Protein AF-A0AA43BYC2-F1 (afdb_monomer_lite)

Foldseek 3Di:
DDLLVVLCVQAPDPPHPLVVVCVPPPPVVSSVVSNVVSLVVVLVCLVVVDPDPVSSVVVVVVVVVQVVCVVVVHHD

Secondary structure (DSSP, 8-state):
--HHHHHHHHH--TTSHHHHHTTTS-HHHHHHHHHHHHHHHHHHHHHHH--SHHHHHHHHHHHHHHHHHHHTT---

Structure (mmCIF, N/CA/C/O backbone):
data_AF-A0AA43BYC2-F1
#
_entry.id   AF-A0AA43BYC2-F1
#
loop_
_atom_site.group_PDB
_atom_site.id
_atom_site.type_symbol
_atom_site.label_atom_id
_atom_site.label_alt_id
_atom_site.label_comp_id
_atom_site.label_asym_id
_atom_site.label_entity_id
_atom_site.label_seq_id
_atom_site.pdbx_PDB_ins_code
_atom_site.Cartn_x
_atom_site.Cartn_y
_atom_site.Cartn_z
_atom_site.occupancy
_atom_site.B_iso_or_equiv
_atom_site.auth_seq_id
_atom_site.auth_comp_id
_atom_site.auth_asym_id
_atom_site.auth_atom_id
_atom_site.pdbx_PDB_model_num
ATOM 1 N N . MET A 1 1 ? 4.941 18.112 2.727 1.00 58.69 1 MET A N 1
ATOM 2 C CA . MET A 1 1 ? 3.955 17.170 2.152 1.00 58.69 1 MET A CA 1
ATOM 3 C C . MET A 1 1 ? 3.526 16.213 3.253 1.00 58.69 1 MET A C 1
ATOM 5 O O . MET A 1 1 ? 4.387 15.779 4.004 1.00 58.69 1 MET A O 1
ATOM 9 N N . ASN A 1 2 ? 2.226 15.962 3.413 1.00 88.69 2 ASN A N 1
ATOM 10 C CA . ASN A 1 2 ? 1.703 15.011 4.403 1.00 88.69 2 ASN A CA 1
ATOM 11 C C . ASN A 1 2 ? 1.685 13.602 3.777 1.00 88.69 2 ASN A C 1
ATOM 13 O O . ASN A 1 2 ? 1.183 13.463 2.662 1.00 88.69 2 ASN A O 1
ATOM 17 N N . ALA A 1 3 ? 2.199 12.581 4.470 1.00 88.75 3 ALA A N 1
ATOM 18 C CA . ALA A 1 3 ? 2.203 11.193 3.993 1.00 88.75 3 ALA A CA 1
ATOM 19 C C . ALA A 1 3 ? 0.785 10.680 3.673 1.00 88.75 3 ALA A C 1
ATOM 21 O O . ALA A 1 3 ? 0.584 10.019 2.655 1.00 88.75 3 ALA A O 1
ATOM 22 N N . ASP A 1 4 ? -0.219 11.077 4.464 1.00 90.31 4 ASP A N 1
ATOM 23 C CA . ASP A 1 4 ? -1.626 10.748 4.196 1.00 90.31 4 ASP A CA 1
ATOM 24 C C . ASP A 1 4 ? -2.121 11.373 2.884 1.00 90.31 4 ASP A C 1
ATOM 26 O O . ASP A 1 4 ? -2.938 10.787 2.176 1.00 90.31 4 ASP A O 1
ATOM 30 N N . ALA A 1 5 ? -1.647 12.583 2.561 1.00 92.19 5 ALA A N 1
ATOM 31 C CA . ALA A 1 5 ? -2.013 13.255 1.320 1.00 92.19 5 ALA A CA 1
ATOM 32 C C . ALA A 1 5 ? -1.385 12.554 0.115 1.00 92.19 5 ALA A C 1
ATOM 34 O O . ALA A 1 5 ? -2.100 12.249 -0.830 1.00 92.19 5 ALA A O 1
ATOM 35 N N . TYR A 1 6 ? -0.104 12.191 0.212 1.00 94.00 6 TYR A N 1
ATOM 36 C CA . TYR A 1 6 ? 0.571 11.395 -0.812 1.00 94.00 6 TYR A CA 1
ATOM 37 C C . TYR A 1 6 ? -0.162 10.080 -1.101 1.00 94.00 6 TYR A C 1
ATOM 39 O O . TYR A 1 6 ? -0.476 9.779 -2.251 1.00 94.00 6 TYR A O 1
ATOM 47 N N . CYS A 1 7 ? -0.483 9.312 -0.053 1.00 95.12 7 CYS A N 1
ATOM 48 C CA . CYS A 1 7 ? -1.151 8.024 -0.218 1.00 95.12 7 CYS A CA 1
ATOM 49 C C . CYS A 1 7 ? -2.525 8.193 -0.874 1.00 95.12 7 CYS A C 1
ATOM 51 O O . CYS A 1 7 ? -2.883 7.424 -1.764 1.00 95.12 7 CYS A O 1
ATOM 53 N N . ARG A 1 8 ? -3.286 9.217 -0.466 1.00 93.12 8 ARG A N 1
ATOM 54 C CA . ARG A 1 8 ? -4.592 9.513 -1.059 1.00 93.12 8 ARG A CA 1
ATOM 55 C C . ARG A 1 8 ? -4.469 9.883 -2.529 1.00 93.12 8 ARG A C 1
ATOM 57 O O . ARG A 1 8 ? -5.181 9.303 -3.335 1.00 93.12 8 ARG A O 1
ATOM 64 N N . ASP A 1 9 ? -3.560 10.782 -2.878 1.00 94.56 9 ASP A N 1
ATOM 65 C CA . ASP A 1 9 ? -3.399 11.241 -4.257 1.00 94.56 9 ASP A CA 1
ATOM 66 C C . ASP A 1 9 ? -2.945 10.094 -5.176 1.00 94.56 9 ASP A C 1
ATOM 68 O O . ASP A 1 9 ? -3.401 10.006 -6.315 1.00 94.56 9 ASP A O 1
ATOM 72 N N . LYS A 1 10 ? -2.117 9.164 -4.668 1.00 94.06 10 LYS A N 1
ATOM 73 C CA . LYS A 1 10 ? -1.632 8.010 -5.442 1.00 94.06 10 LYS A CA 1
ATOM 74 C C . LYS A 1 10 ? -2.715 6.964 -5.720 1.00 94.06 10 LYS A C 1
ATOM 76 O O . LYS A 1 10 ? -2.755 6.431 -6.826 1.00 94.06 10 LYS A O 1
ATOM 81 N N . VAL A 1 11 ? -3.569 6.629 -4.743 1.00 95.44 11 VAL A N 1
ATOM 82 C CA . VAL A 1 11 ? -4.462 5.448 -4.860 1.00 95.44 11 VAL A CA 1
ATOM 83 C C . VAL A 1 11 ? -5.931 5.682 -4.524 1.00 95.44 11 VAL A C 1
ATOM 85 O O . VAL A 1 11 ? -6.764 4.848 -4.868 1.00 95.44 11 VAL A O 1
ATOM 88 N N . ALA A 1 12 ? -6.265 6.787 -3.861 1.00 92.56 12 ALA A N 1
ATOM 89 C CA . ALA A 1 12 ? -7.609 7.097 -3.372 1.00 92.56 12 ALA A CA 1
ATOM 90 C C . ALA A 1 12 ? -8.052 8.521 -3.744 1.00 92.56 12 ALA A C 1
ATOM 92 O O . ALA A 1 12 ? -8.760 9.172 -2.970 1.00 92.56 12 ALA A O 1
ATOM 93 N N . ALA A 1 13 ? -7.641 9.006 -4.921 1.00 92.00 13 ALA A N 1
ATOM 94 C CA . ALA A 1 13 ? -8.122 10.270 -5.463 1.00 92.00 13 ALA A CA 1
ATOM 95 C C . ALA A 1 13 ? -9.659 10.262 -5.528 1.00 92.00 13 ALA A C 1
ATOM 97 O O . ALA A 1 13 ? -10.278 9.204 -5.708 1.00 92.00 13 ALA A O 1
ATOM 98 N N . GLU A 1 14 ? -10.276 11.429 -5.355 1.00 89.81 14 GLU A N 1
ATOM 99 C CA . GLU A 1 14 ? -11.734 11.560 -5.377 1.00 89.81 14 GLU A CA 1
ATOM 100 C C . GLU A 1 14 ? -12.314 10.963 -6.669 1.00 89.81 14 GLU A C 1
ATOM 102 O O . GLU A 1 14 ? -11.799 11.184 -7.764 1.00 89.81 14 GLU A O 1
ATOM 107 N N . GLY A 1 15 ? -13.361 10.147 -6.534 1.00 91.12 15 GLY A N 1
ATOM 108 C CA . GLY A 1 15 ? -13.981 9.448 -7.665 1.00 91.12 15 GLY A CA 1
ATOM 109 C C . GLY A 1 15 ? -13.318 8.123 -8.073 1.00 91.12 15 GLY A C 1
ATOM 110 O O . GLY A 1 15 ? -13.861 7.415 -8.919 1.00 91.12 15 GLY A O 1
ATOM 111 N N . SER A 1 16 ? -12.187 7.737 -7.473 1.00 92.25 16 SER A N 1
ATOM 112 C CA . SER A 1 16 ? -11.576 6.421 -7.713 1.00 92.25 16 SER A CA 1
ATOM 113 C C . SER A 1 16 ? -12.398 5.269 -7.114 1.00 92.25 16 SER A C 1
ATOM 115 O O . SER A 1 16 ? -13.158 5.433 -6.157 1.00 92.25 16 SER A O 1
ATOM 117 N N . VAL A 1 17 ? -12.203 4.055 -7.641 1.00 93.75 17 VAL A N 1
ATOM 118 C CA . VAL A 1 17 ? -12.843 2.837 -7.106 1.00 93.75 17 VAL A CA 1
ATOM 119 C C . VAL A 1 17 ? -12.508 2.647 -5.626 1.00 93.75 17 VAL A C 1
ATOM 121 O O . VAL A 1 17 ? -13.384 2.321 -4.824 1.00 93.75 17 VAL A O 1
ATOM 124 N N . LEU A 1 18 ? -11.253 2.898 -5.246 1.00 93.44 18 LEU A N 1
ATOM 125 C CA . LEU A 1 18 ? -10.823 2.780 -3.859 1.00 93.44 18 LEU A CA 1
ATOM 126 C C . LEU A 1 18 ? -11.445 3.861 -2.970 1.00 93.44 18 LEU A C 1
ATOM 128 O O . LEU A 1 18 ? -11.861 3.551 -1.856 1.00 93.44 18 LEU A O 1
ATOM 132 N N . TYR A 1 19 ? -11.562 5.100 -3.461 1.00 93.94 19 TYR A N 1
ATOM 133 C CA . TYR A 1 19 ? -12.238 6.179 -2.739 1.00 93.94 19 TYR A CA 1
ATOM 134 C C . TYR A 1 19 ? -13.661 5.773 -2.332 1.00 93.94 19 TYR A C 1
ATOM 136 O O . TYR A 1 19 ? -14.019 5.869 -1.156 1.00 93.94 19 TYR A O 1
ATOM 144 N N . TYR A 1 20 ? -14.449 5.239 -3.270 1.00 95.62 20 TYR A N 1
ATOM 145 C CA . TYR A 1 20 ? -15.805 4.777 -2.967 1.00 95.62 20 TYR A CA 1
ATOM 146 C C . TYR A 1 20 ? -15.826 3.520 -2.094 1.00 95.62 20 TYR A C 1
ATOM 148 O O . TYR A 1 20 ? -16.649 3.426 -1.184 1.00 95.62 20 TYR A O 1
ATOM 156 N N . GLY A 1 21 ? -14.894 2.586 -2.305 1.00 95.25 21 GLY A N 1
ATOM 157 C CA . GLY A 1 21 ? -14.761 1.386 -1.474 1.00 95.25 21 GLY A CA 1
ATOM 158 C C . GLY A 1 21 ? -14.453 1.685 -0.002 1.00 95.25 21 GLY A C 1
ATOM 159 O O . GLY A 1 21 ? -14.815 0.903 0.874 1.00 95.25 21 GLY A O 1
ATOM 160 N N . LEU A 1 22 ? -13.831 2.832 0.286 1.00 94.81 22 LEU A N 1
ATOM 161 C CA . LEU A 1 22 ? -13.478 3.258 1.641 1.00 94.81 22 LEU A CA 1
ATOM 162 C C . LEU A 1 22 ? -14.406 4.339 2.221 1.00 94.81 22 LEU A C 1
ATOM 164 O O . LEU A 1 22 ? -14.176 4.800 3.342 1.00 94.81 22 LEU A O 1
ATOM 168 N N . LEU A 1 23 ? -15.459 4.740 1.499 1.00 92.94 23 LEU A N 1
ATOM 169 C CA . LEU A 1 23 ? -16.292 5.900 1.839 1.00 92.94 23 LEU A CA 1
ATOM 170 C C . LEU A 1 23 ? -16.886 5.831 3.256 1.00 92.94 23 LEU A C 1
ATOM 172 O O . LEU A 1 23 ? -16.959 6.850 3.946 1.00 92.94 23 LEU A O 1
ATOM 176 N N . PHE A 1 24 ? -17.249 4.628 3.706 1.00 95.06 24 PHE A N 1
ATOM 177 C CA . PHE A 1 24 ? -17.884 4.378 5.006 1.00 95.06 24 PHE A CA 1
ATOM 178 C C . PHE A 1 24 ? -16.933 3.814 6.074 1.00 95.06 24 PHE A C 1
ATOM 180 O O . PHE A 1 24 ? -17.359 3.527 7.190 1.00 95.06 24 PHE A O 1
ATOM 187 N N . VAL A 1 25 ? -15.642 3.663 5.765 1.00 95.38 25 VAL A N 1
ATOM 188 C CA . VAL A 1 25 ? -14.645 3.171 6.728 1.00 95.38 25 VAL A CA 1
ATOM 189 C C . VAL A 1 25 ? -14.274 4.299 7.705 1.00 95.38 25 VAL A C 1
ATOM 191 O O . VAL A 1 25 ? -14.064 5.431 7.250 1.00 95.38 25 VAL A O 1
ATOM 194 N N . PRO A 1 26 ? -14.154 4.040 9.025 1.00 96.75 26 PRO A N 1
ATOM 195 C CA . PRO A 1 26 ? -13.684 5.037 9.991 1.00 96.75 26 PRO A CA 1
ATOM 196 C C . PRO A 1 26 ? -12.361 5.678 9.559 1.00 96.75 26 PRO A C 1
ATOM 198 O O . PRO A 1 26 ? -11.512 5.003 8.983 1.00 96.75 26 PRO A O 1
ATOM 201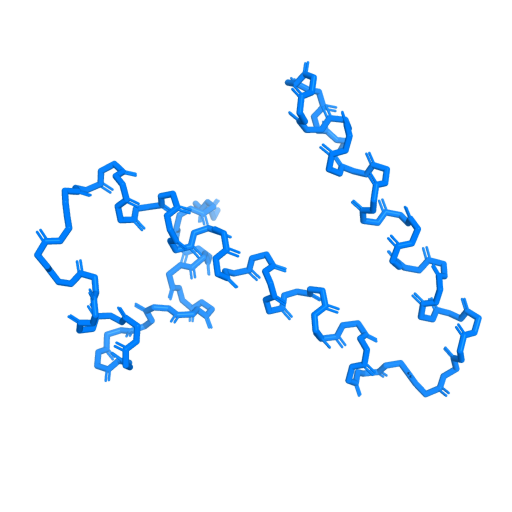 N N . ASP A 1 27 ? -12.167 6.967 9.844 1.00 92.50 27 ASP A N 1
ATOM 202 C CA . ASP A 1 27 ? -11.043 7.754 9.307 1.00 92.50 27 ASP A CA 1
ATOM 203 C C . ASP A 1 27 ? -9.665 7.118 9.572 1.00 92.50 27 ASP A C 1
ATOM 205 O O . ASP A 1 27 ? -8.843 7.000 8.665 1.00 92.50 27 ASP A O 1
ATOM 209 N N . THR A 1 28 ? -9.436 6.606 10.782 1.00 93.94 28 THR A N 1
ATOM 210 C CA . THR A 1 28 ? -8.178 5.936 11.150 1.00 93.94 28 THR A CA 1
ATOM 211 C C . THR A 1 28 ? -7.915 4.685 10.309 1.00 93.94 28 THR A C 1
ATOM 213 O O . THR A 1 28 ? -6.829 4.522 9.753 1.00 93.94 28 THR A O 1
ATOM 216 N N . ALA A 1 29 ? -8.922 3.822 10.156 1.00 94.62 29 ALA A N 1
ATOM 217 C CA . ALA A 1 29 ? -8.828 2.619 9.336 1.00 94.62 29 ALA A CA 1
ATOM 218 C C . ALA A 1 29 ? -8.722 2.956 7.840 1.00 94.62 29 ALA A C 1
ATOM 220 O O . ALA A 1 29 ? -7.967 2.315 7.114 1.00 94.62 29 ALA A O 1
ATOM 221 N N . ARG A 1 30 ? -9.416 4.001 7.378 1.00 95.38 30 ARG A N 1
ATOM 222 C CA . ARG A 1 30 ? -9.347 4.496 5.999 1.00 95.38 30 ARG A CA 1
ATOM 223 C C . ARG A 1 30 ? -7.935 4.941 5.637 1.00 95.38 30 ARG A C 1
ATOM 225 O O . ARG A 1 30 ? -7.435 4.545 4.585 1.00 95.38 30 ARG A O 1
ATOM 232 N N . ARG A 1 31 ? -7.280 5.722 6.502 1.00 93.81 31 ARG A N 1
ATOM 233 C CA . ARG A 1 31 ? -5.888 6.158 6.302 1.00 93.81 31 ARG A CA 1
ATOM 234 C C . ARG A 1 31 ? -4.933 4.970 6.254 1.00 93.81 31 ARG A C 1
ATOM 236 O O . ARG A 1 31 ? -4.149 4.873 5.317 1.00 93.81 31 ARG A O 1
ATOM 243 N N . ALA A 1 32 ? -5.067 4.027 7.188 1.00 94.81 32 ALA A N 1
ATOM 244 C CA . ALA A 1 32 ? -4.250 2.814 7.212 1.00 94.81 32 ALA A CA 1
ATOM 245 C C . ALA A 1 32 ? -4.419 1.969 5.934 1.00 94.81 32 ALA A C 1
ATOM 247 O O . ALA A 1 32 ? -3.431 1.587 5.311 1.00 94.81 32 ALA A O 1
ATOM 248 N N . LEU A 1 33 ? -5.658 1.729 5.492 1.00 96.06 33 LEU A N 1
ATOM 249 C CA . LEU A 1 33 ? -5.943 0.987 4.257 1.00 96.06 33 LEU A CA 1
ATOM 250 C C . LEU A 1 33 ? -5.426 1.712 3.008 1.00 96.06 33 LEU A C 1
ATOM 252 O O . LEU A 1 33 ? -4.885 1.073 2.106 1.00 96.06 33 LEU A O 1
ATOM 256 N N . THR A 1 34 ? -5.551 3.039 2.966 1.00 96.06 34 THR A N 1
ATOM 257 C CA . THR A 1 34 ? -5.023 3.857 1.863 1.00 96.06 34 THR A CA 1
ATOM 258 C C . THR A 1 34 ? -3.499 3.770 1.802 1.00 96.06 34 THR A C 1
ATOM 260 O O . THR A 1 34 ? -2.948 3.554 0.726 1.00 96.06 34 THR A O 1
ATOM 263 N N . ALA A 1 35 ? -2.815 3.865 2.946 1.00 95.56 35 ALA A N 1
ATOM 264 C CA . ALA A 1 35 ? -1.362 3.727 3.026 1.00 95.56 35 ALA A CA 1
ATOM 265 C C . ALA A 1 35 ? -0.889 2.328 2.599 1.00 95.56 35 ALA A C 1
ATOM 267 O O . ALA A 1 35 ? 0.047 2.208 1.811 1.00 95.56 35 ALA A O 1
ATOM 268 N N . LEU A 1 36 ? -1.576 1.267 3.043 1.00 95.50 36 LEU A N 1
ATOM 269 C CA . LEU A 1 36 ? -1.280 -0.105 2.618 1.00 95.50 36 LEU A CA 1
ATOM 270 C C . LEU A 1 36 ? -1.463 -0.289 1.109 1.00 95.50 36 LEU A C 1
ATOM 272 O O . LEU A 1 36 ? -0.650 -0.954 0.465 1.00 95.50 36 LEU A O 1
ATOM 276 N N . ARG A 1 37 ? -2.506 0.312 0.521 1.00 96.12 37 ARG A N 1
ATOM 277 C CA . ARG A 1 37 ? -2.700 0.239 -0.928 1.00 96.12 37 ARG A CA 1
ATOM 278 C C . ARG A 1 37 ? -1.637 1.026 -1.688 1.00 96.12 37 ARG A C 1
ATOM 280 O O . ARG A 1 37 ? -1.139 0.513 -2.684 1.00 96.12 37 ARG A O 1
ATOM 287 N N . ALA A 1 38 ? -1.270 2.214 -1.209 1.00 96.44 38 ALA A N 1
ATOM 288 C CA . ALA A 1 38 ? -0.200 3.018 -1.794 1.00 96.44 38 ALA A CA 1
ATOM 289 C C . ALA A 1 38 ? 1.132 2.259 -1.795 1.00 96.44 38 ALA A C 1
ATOM 291 O O . ALA A 1 38 ? 1.773 2.179 -2.836 1.00 96.44 38 ALA A O 1
ATOM 292 N N . LEU A 1 39 ? 1.487 1.610 -0.680 1.00 95.12 39 LEU A N 1
ATOM 293 C CA . LEU A 1 39 ? 2.671 0.751 -0.598 1.00 95.12 39 LEU A CA 1
ATOM 294 C C . LEU A 1 39 ? 2.635 -0.379 -1.639 1.00 95.12 39 LEU A C 1
ATOM 296 O O . LEU A 1 39 ? 3.632 -0.640 -2.305 1.00 95.12 39 LEU A O 1
ATOM 300 N N . GLY A 1 40 ? 1.486 -1.040 -1.805 1.00 95.25 40 GLY A N 1
ATOM 301 C CA . GLY A 1 40 ? 1.324 -2.073 -2.828 1.00 95.25 40 GLY A CA 1
ATOM 302 C C . GLY A 1 40 ? 1.567 -1.554 -4.250 1.00 95.25 40 GLY A C 1
ATOM 303 O O . GLY A 1 40 ? 2.177 -2.255 -5.056 1.00 95.25 40 GLY A O 1
ATOM 304 N N . GLU A 1 41 ? 1.134 -0.326 -4.549 1.00 95.00 41 GLU A N 1
ATOM 305 C CA . GLU A 1 41 ? 1.414 0.320 -5.836 1.00 95.00 41 GLU A CA 1
ATOM 306 C C . GLU A 1 41 ? 2.897 0.663 -6.015 1.00 95.00 41 GLU A C 1
ATOM 308 O O . GLU A 1 41 ? 3.420 0.436 -7.100 1.00 95.00 41 GLU A O 1
ATOM 313 N N . GLU A 1 42 ? 3.599 1.124 -4.972 1.00 95.25 42 GLU A N 1
ATOM 314 C CA . GLU A 1 42 ? 5.055 1.362 -5.044 1.00 95.25 42 GLU A CA 1
ATOM 315 C C . GLU A 1 42 ? 5.827 0.090 -5.399 1.00 95.25 42 GLU A C 1
ATOM 317 O O . GLU A 1 42 ? 6.710 0.092 -6.257 1.00 95.25 42 GLU A O 1
ATOM 322 N N . LEU A 1 43 ? 5.487 -1.023 -4.744 1.00 95.06 43 LEU A N 1
ATOM 323 C CA . LEU A 1 43 ? 6.154 -2.300 -4.983 1.00 95.06 43 LEU A CA 1
ATOM 324 C C . LEU A 1 43 ? 5.877 -2.822 -6.398 1.00 95.06 43 LEU A C 1
ATOM 326 O O . LEU A 1 43 ? 6.782 -3.354 -7.043 1.00 95.06 43 LEU A O 1
ATOM 330 N N . ARG A 1 44 ? 4.649 -2.636 -6.898 1.00 94.94 44 ARG A N 1
ATOM 331 C CA . ARG A 1 44 ? 4.267 -2.990 -8.272 1.00 94.94 44 ARG A CA 1
ATOM 332 C C . ARG A 1 44 ? 4.967 -2.109 -9.307 1.00 94.94 44 ARG A C 1
ATOM 334 O O . ARG A 1 44 ? 5.405 -2.602 -10.340 1.00 94.94 44 ARG A O 1
ATOM 341 N N . GLU A 1 45 ? 5.133 -0.822 -9.027 1.00 94.81 45 GLU A N 1
ATOM 342 C CA . GLU A 1 45 ? 5.840 0.101 -9.917 1.00 94.81 45 GLU A CA 1
ATOM 343 C C . GLU A 1 45 ? 7.303 -0.321 -10.125 1.00 94.81 45 GLU A C 1
ATOM 345 O O . GLU A 1 45 ? 7.823 -0.225 -11.235 1.00 94.81 45 GLU A O 1
ATOM 350 N N . VAL A 1 46 ? 7.958 -0.890 -9.103 1.00 93.56 46 VAL A N 1
ATOM 351 C CA . VAL A 1 46 ? 9.303 -1.469 -9.258 1.00 93.56 46 VAL A CA 1
ATOM 352 C C . VAL A 1 46 ? 9.307 -2.600 -10.286 1.00 93.56 46 VAL A C 1
ATOM 354 O O . VAL A 1 46 ? 10.224 -2.655 -11.107 1.00 93.56 46 VAL A O 1
ATOM 357 N N . THR A 1 47 ? 8.308 -3.485 -10.258 1.00 89.88 47 THR A N 1
ATOM 358 C CA . THR A 1 47 ? 8.219 -4.597 -11.215 1.00 89.88 47 THR A CA 1
ATOM 359 C C . THR A 1 47 ? 7.809 -4.144 -12.611 1.00 89.88 47 THR A C 1
ATOM 361 O O . THR A 1 47 ? 8.282 -4.724 -13.583 1.00 89.88 47 THR A O 1
ATOM 364 N N . ASP A 1 48 ? 6.989 -3.099 -12.721 1.00 91.75 48 ASP A N 1
ATOM 365 C CA . ASP A 1 48 ? 6.498 -2.603 -14.010 1.00 91.75 48 AS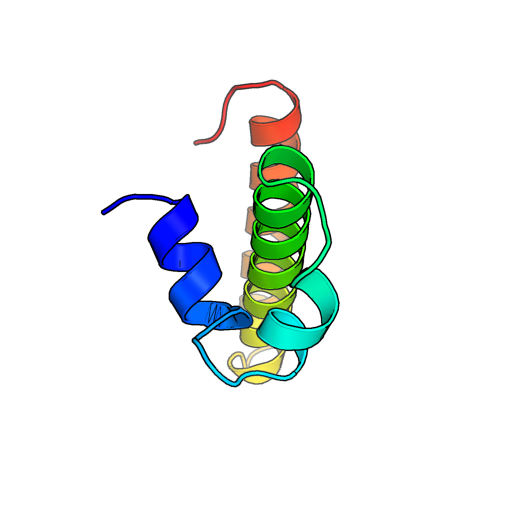P A CA 1
ATOM 366 C C . ASP A 1 48 ? 7.530 -1.719 -14.730 1.00 91.75 48 ASP A C 1
ATOM 368 O O . ASP A 1 48 ? 7.628 -1.749 -15.955 1.00 91.75 48 ASP A O 1
ATOM 372 N N . ALA A 1 49 ? 8.316 -0.934 -13.985 1.00 91.19 49 ALA A N 1
ATOM 373 C CA . ALA A 1 49 ? 9.260 0.033 -14.549 1.00 91.19 49 ALA A CA 1
ATOM 374 C C . ALA A 1 49 ? 10.684 -0.517 -14.754 1.00 91.19 49 ALA A C 1
ATOM 376 O O . ALA A 1 49 ? 11.466 0.075 -15.502 1.00 91.19 49 ALA A O 1
ATOM 377 N N . CYS A 1 50 ? 11.073 -1.606 -14.079 1.00 93.31 50 CYS A N 1
ATOM 378 C CA . CYS A 1 50 ? 12.435 -2.141 -14.183 1.00 93.31 50 CYS A CA 1
ATOM 379 C C . CYS A 1 50 ? 12.544 -3.216 -15.268 1.00 93.31 50 CYS A C 1
ATOM 381 O O . CYS A 1 50 ? 12.181 -4.368 -15.050 1.00 93.31 50 CYS A O 1
ATOM 383 N N . SER A 1 51 ? 13.149 -2.865 -16.404 1.00 91.44 51 SER A N 1
ATOM 384 C CA . SER A 1 51 ? 13.482 -3.836 -17.458 1.00 91.44 51 SER A CA 1
ATOM 385 C C . SER A 1 51 ? 14.664 -4.742 -17.090 1.00 91.44 51 SER A C 1
ATOM 387 O O . SER A 1 51 ? 14.756 -5.867 -17.576 1.00 91.44 51 SER A O 1
ATOM 389 N N . ASP A 1 52 ? 15.579 -4.260 -16.240 1.00 95.38 52 ASP A N 1
ATOM 390 C CA . ASP A 1 52 ? 16.701 -5.050 -15.726 1.00 95.38 52 ASP A CA 1
ATOM 391 C C . ASP A 1 52 ? 16.306 -5.766 -14.426 1.00 95.38 52 ASP A C 1
ATOM 393 O O . ASP A 1 52 ? 15.961 -5.147 -13.412 1.00 95.38 52 ASP A O 1
ATOM 397 N N . LEU A 1 53 ? 16.400 -7.095 -14.458 1.00 92.75 53 LEU A N 1
ATOM 398 C CA . LEU A 1 53 ? 16.008 -7.972 -13.362 1.00 92.75 53 LEU A CA 1
ATOM 399 C C . LEU A 1 53 ? 16.865 -7.783 -12.099 1.00 92.75 53 LEU A C 1
ATOM 401 O O . LEU A 1 53 ? 16.352 -7.902 -10.985 1.00 92.75 53 LEU A O 1
ATOM 405 N N . ASN A 1 54 ? 18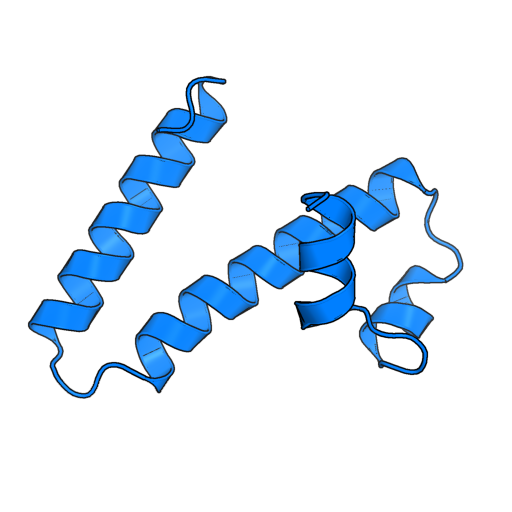.158 -7.491 -12.244 1.00 94.31 54 ASN A N 1
ATOM 406 C CA . ASN A 1 54 ? 19.045 -7.268 -11.105 1.00 94.31 54 ASN A CA 1
ATOM 407 C C . ASN A 1 54 ? 18.719 -5.938 -10.425 1.00 94.31 54 ASN A C 1
ATOM 409 O O . ASN A 1 54 ? 18.630 -5.894 -9.200 1.00 94.31 54 ASN A O 1
ATOM 413 N N . VAL A 1 55 ? 18.444 -4.886 -11.203 1.00 94.38 55 VAL A N 1
ATOM 414 C CA . VAL A 1 55 ? 18.017 -3.587 -10.655 1.00 94.38 55 VAL A CA 1
ATOM 415 C C . VAL A 1 55 ? 16.689 -3.718 -9.907 1.00 94.38 55 VAL A C 1
ATOM 417 O O . VAL A 1 55 ? 16.564 -3.219 -8.786 1.00 94.38 55 VAL A O 1
ATOM 420 N N . GLY A 1 56 ? 15.713 -4.428 -10.484 1.00 95.44 56 GLY A N 1
ATOM 421 C CA . GLY A 1 56 ? 14.429 -4.692 -9.827 1.00 95.44 56 GLY A CA 1
ATOM 422 C C . GLY A 1 56 ? 14.594 -5.455 -8.509 1.00 95.44 56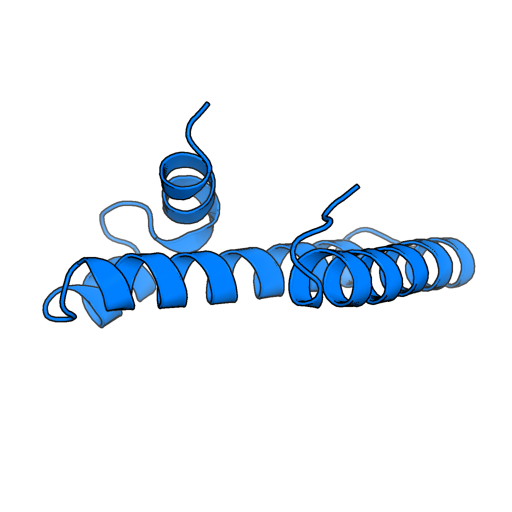 GLY A C 1
ATOM 423 O O . GLY A 1 56 ? 14.055 -5.044 -7.480 1.00 95.44 56 GLY A O 1
ATOM 424 N N . ARG A 1 57 ? 15.413 -6.517 -8.502 1.00 94.81 57 ARG A N 1
ATOM 425 C CA . ARG A 1 57 ? 15.734 -7.284 -7.286 1.00 94.81 57 ARG A CA 1
ATOM 426 C C . ARG A 1 57 ? 16.386 -6.423 -6.209 1.00 94.81 57 ARG A C 1
ATOM 428 O O . ARG A 1 57 ? 15.968 -6.500 -5.059 1.00 94.81 57 ARG A O 1
ATOM 435 N N . SER A 1 58 ? 17.363 -5.591 -6.566 1.00 95.62 58 SER A N 1
ATOM 436 C CA . SER A 1 58 ? 18.021 -4.693 -5.610 1.00 95.62 58 SER A CA 1
ATOM 437 C C . SER A 1 58 ? 17.047 -3.684 -4.996 1.00 95.62 58 SER A C 1
ATOM 439 O O . SER A 1 58 ? 17.085 -3.464 -3.788 1.00 95.62 58 SER A O 1
ATOM 441 N N . LYS A 1 59 ? 16.130 -3.114 -5.790 1.00 95.44 59 LYS A N 1
ATOM 442 C CA . LYS A 1 59 ? 15.094 -2.199 -5.280 1.00 95.44 59 LYS A CA 1
ATOM 443 C C . LYS A 1 59 ? 14.115 -2.889 -4.329 1.00 95.44 59 LYS A C 1
ATOM 445 O O . LYS A 1 59 ? 13.784 -2.330 -3.289 1.00 95.44 59 LYS A O 1
ATOM 450 N N . LEU A 1 60 ? 13.661 -4.099 -4.659 1.00 95.62 60 LEU A N 1
ATOM 451 C CA . LEU A 1 60 ? 12.760 -4.862 -3.787 1.00 95.62 60 LEU A CA 1
ATOM 452 C C . LEU A 1 60 ? 13.451 -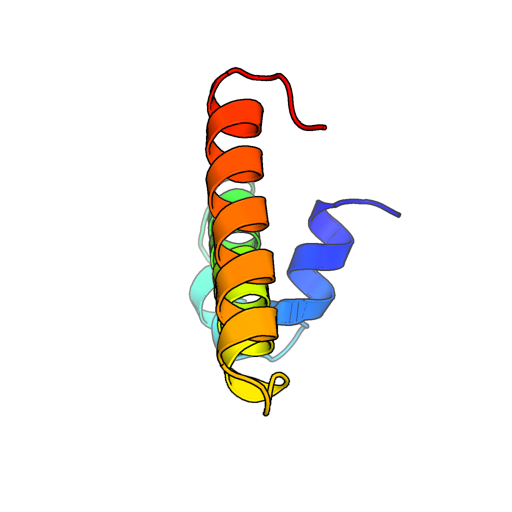5.323 -2.498 1.00 95.62 60 LEU A C 1
ATOM 454 O O . LEU A 1 60 ? 12.826 -5.318 -1.440 1.00 95.62 60 LEU A O 1
ATOM 458 N N . ALA A 1 61 ? 14.738 -5.677 -2.566 1.00 95.94 61 ALA A N 1
ATOM 459 C CA . ALA A 1 61 ? 15.532 -5.984 -1.380 1.00 95.94 61 ALA A CA 1
ATOM 460 C C . ALA A 1 61 ? 15.609 -4.772 -0.440 1.00 95.94 61 ALA A C 1
ATOM 462 O O . ALA A 1 61 ? 15.327 -4.906 0.748 1.00 95.94 61 ALA A O 1
ATOM 463 N N . TRP A 1 62 ? 15.879 -3.582 -0.988 1.00 95.75 62 TRP A N 1
ATOM 464 C CA . TRP A 1 62 ? 15.858 -2.339 -0.215 1.00 95.75 62 TRP A CA 1
ATOM 465 C C . TRP A 1 62 ? 14.491 -2.084 0.440 1.00 95.75 62 TRP A C 1
ATOM 467 O O . TRP A 1 62 ? 14.431 -1.831 1.639 1.00 95.75 62 TRP A O 1
ATOM 477 N N . TRP A 1 63 ? 13.386 -2.234 -0.301 1.00 95.62 63 TRP A N 1
ATOM 478 C CA . TRP A 1 63 ? 12.034 -2.096 0.259 1.00 95.62 63 TRP A CA 1
ATOM 479 C C . TRP A 1 63 ? 11.764 -3.076 1.407 1.00 95.62 63 TRP A C 1
ATOM 481 O O . TRP A 1 63 ? 11.146 -2.707 2.404 1.00 95.62 63 TRP A O 1
ATOM 491 N N . SER A 1 64 ? 12.224 -4.324 1.285 1.00 94.75 64 SER A N 1
ATOM 492 C CA . SER A 1 64 ? 12.075 -5.324 2.345 1.00 94.75 64 SER A CA 1
ATOM 493 C C . SER A 1 64 ? 12.838 -4.938 3.610 1.00 94.75 64 SER A C 1
ATOM 495 O O . SER A 1 64 ? 12.334 -5.158 4.711 1.00 94.75 64 SER A O 1
ATOM 497 N N . GLU A 1 65 ? 14.047 -4.393 3.467 1.00 96.25 65 GLU A N 1
ATOM 498 C CA . GLU A 1 65 ? 14.803 -3.870 4.602 1.00 96.25 65 GLU A CA 1
ATOM 499 C C . GLU A 1 65 ? 14.050 -2.700 5.232 1.00 96.25 65 GLU A C 1
ATOM 501 O O . GLU A 1 65 ? 13.794 -2.722 6.435 1.00 96.25 65 GLU A O 1
ATOM 506 N N . GLU A 1 66 ? 13.625 -1.724 4.429 1.00 94.88 66 GLU A N 1
ATOM 507 C CA . GLU A 1 66 ? 12.934 -0.528 4.912 1.00 94.88 66 GLU A CA 1
ATOM 508 C C . GLU A 1 66 ? 11.665 -0.864 5.704 1.00 94.88 66 GLU A C 1
ATOM 510 O O . GLU A 1 66 ? 11.442 -0.336 6.792 1.00 94.88 66 GLU A O 1
ATOM 515 N N . LEU A 1 67 ? 10.867 -1.826 5.233 1.00 93.81 67 LEU A N 1
ATOM 516 C CA . LEU A 1 67 ? 9.689 -2.296 5.965 1.00 93.81 67 LEU A CA 1
ATOM 517 C C . LEU A 1 67 ? 10.047 -2.940 7.312 1.00 93.81 67 LEU A C 1
ATOM 519 O O . LEU A 1 67 ? 9.325 -2.752 8.293 1.00 93.81 67 LEU A O 1
ATOM 523 N N . ALA A 1 68 ? 11.163 -3.668 7.392 1.00 94.94 68 ALA A N 1
ATOM 524 C CA . ALA A 1 6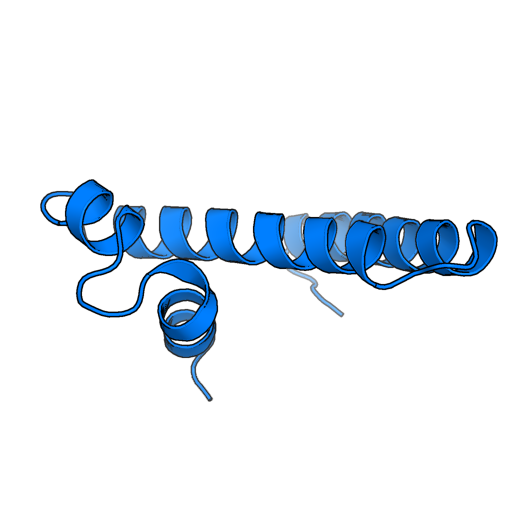8 ? 11.632 -4.254 8.646 1.00 94.94 68 ALA A CA 1
ATOM 525 C C . ALA A 1 68 ? 12.105 -3.184 9.645 1.00 94.94 68 ALA A C 1
ATOM 527 O O . ALA A 1 68 ? 11.891 -3.323 10.853 1.00 94.94 68 ALA A O 1
ATOM 528 N N . TRP A 1 69 ? 12.722 -2.110 9.150 1.00 95.00 69 TRP A N 1
ATOM 529 C CA . TRP A 1 69 ? 13.121 -0.939 9.932 1.00 95.00 69 TRP A CA 1
ATOM 530 C C . TRP A 1 69 ? 11.901 -0.144 10.420 1.00 95.00 69 TRP A C 1
ATOM 532 O O . TRP A 1 69 ? 11.780 0.151 11.615 1.00 95.00 69 TRP A O 1
ATOM 542 N N . ALA A 1 70 ? 10.939 0.117 9.535 1.00 92.56 70 ALA A N 1
ATOM 543 C CA . ALA A 1 70 ? 9.684 0.784 9.864 1.00 92.56 70 ALA A CA 1
ATOM 544 C C . ALA A 1 70 ? 8.862 0.004 10.906 1.00 92.56 70 ALA A C 1
ATOM 546 O O . ALA A 1 70 ? 8.332 0.606 11.840 1.00 92.56 70 ALA A O 1
ATOM 547 N N . ALA A 1 71 ? 8.820 -1.332 10.822 1.00 90.38 71 ALA A N 1
ATOM 548 C CA . ALA A 1 71 ? 8.148 -2.188 11.806 1.00 90.38 71 ALA A CA 1
ATOM 549 C C . ALA A 1 71 ? 8.752 -2.083 13.220 1.00 90.38 71 ALA A C 1
ATOM 551 O O . ALA A 1 71 ? 8.062 -2.315 14.211 1.00 90.38 71 ALA A O 1
ATOM 552 N N . GLN A 1 72 ? 10.024 -1.692 13.327 1.00 95.25 72 GLN A N 1
ATOM 553 C CA . GLN A 1 72 ? 10.704 -1.417 14.598 1.00 95.25 72 GLN A CA 1
ATOM 554 C C . GLN A 1 72 ? 10.543 0.042 15.060 1.00 95.25 72 GLN A C 1
ATOM 556 O O . GLN A 1 72 ? 11.168 0.452 16.039 1.00 95.25 72 GLN A O 1
ATOM 561 N N . GLY A 1 73 ? 9.743 0.844 14.350 1.00 91.88 73 GLY A N 1
ATOM 562 C CA . GLY A 1 73 ? 9.585 2.274 14.605 1.00 91.88 73 GLY A CA 1
ATOM 563 C C . GLY A 1 73 ? 10.818 3.101 14.233 1.00 91.88 73 GLY A C 1
ATOM 564 O O . GLY A 1 73 ? 10.989 4.199 14.757 1.00 91.88 73 GLY A O 1
ATOM 565 N N . LYS A 1 74 ? 11.693 2.574 13.366 1.00 90.94 74 LYS A N 1
ATOM 566 C CA . LYS A 1 74 ? 12.942 3.221 12.935 1.00 90.94 74 LYS A CA 1
ATOM 567 C C . LYS A 1 74 ? 13.064 3.263 11.403 1.00 90.94 74 LYS A C 1
ATOM 569 O O . LYS A 1 74 ? 14.046 2.726 10.899 1.00 90.94 74 LYS A O 1
ATOM 574 N N . PRO A 1 75 ? 12.094 3.839 10.667 1.00 83.06 75 PRO A N 1
ATOM 575 C CA . PRO A 1 75 ? 12.235 4.011 9.216 1.00 83.06 75 PRO A CA 1
ATOM 576 C C . PRO A 1 75 ? 13.503 4.826 8.895 1.00 83.06 75 PRO A C 1
ATOM 578 O O . PRO A 1 75 ? 13.872 5.697 9.693 1.00 83.06 75 PRO A O 1
ATOM 581 N N . ARG A 1 76 ? 14.193 4.508 7.795 1.00 74.06 76 ARG A N 1
ATOM 582 C CA . ARG A 1 76 ? 15.436 5.187 7.384 1.00 74.06 76 ARG A CA 1
ATOM 583 C C . ARG A 1 76 ? 15.192 6.404 6.498 1.00 74.06 76 ARG A C 1
ATOM 585 O O . ARG A 1 76 ? 14.142 6.490 5.827 1.00 74.06 76 ARG A O 1
#

pLDDT: mean 93.1, std 5.09, range [58.69, 96.75]

Sequence (76 aa):
MNADAYCRDKVAAEGSVLYYGLLFVPDTARRALTALRALGEELREVTDACSDLNVGRSKLAWWSEELAWAAQGKPR

Radius of gyration: 14.27 Å; chains: 1; bounding box: 37×25×32 Å